Protein AF-A0A9P9BM06-F1 (afdb_monomer)

Radius of gyration: 17.86 Å; Cα contacts (8 Å, |Δi|>4): 16; chains: 1; bounding box: 33×26×55 Å

Secondary structure (DSSP, 8-state):
--HHHHHHHHHHHHHHHHHHHHHHHHHHHHH-TTTHHHHHHHHHHHHHHHHHHHHHHHHHHHHHHHHHHHHHHHHHHHHHHHHHHHHHHHHHHHHTTT-TT--

Sequence (103 aa):
VHWLVTIMSLMPFGIGMIGVFLPLTTYIVDSYPVYAASAIASNTSLKSLAGTLLPLAGPQMYESLGLGWGNTVLGLICFIMLPLTFYFYKVGGRLRKGDRFIV

Organism: NCBI:txid1682393

pLDDT: mean 81.74, std 11.52, range [38.0, 94.69]

Structure (mmCIF, N/CA/C/O backbone):
data_AF-A0A9P9BM06-F1
#
_entry.id   AF-A0A9P9BM06-F1
#
loop_
_atom_site.group_PDB
_atom_site.id
_atom_site.type_symbol
_atom_site.label_atom_id
_atom_site.label_alt_id
_atom_site.label_comp_id
_atom_site.label_asym_id
_atom_site.label_entity_id
_atom_site.label_seq_id
_atom_site.pdbx_PDB_ins_code
_atom_site.Cartn_x
_atom_site.Cartn_y
_atom_site.Cartn_z
_atom_site.occupancy
_atom_site.B_iso_or_equiv
_atom_site.auth_seq_id
_atom_site.auth_comp_id
_atom_site.auth_asym_id
_atom_site.auth_atom_id
_atom_site.pdbx_PDB_model_num
ATOM 1 N N . VAL A 1 1 ? -6.086 -6.033 26.842 1.00 58.00 1 VAL A N 1
ATOM 2 C CA . VAL A 1 1 ? -5.137 -6.363 25.751 1.00 58.00 1 VAL A CA 1
ATOM 3 C C . VAL A 1 1 ? -3.721 -6.297 26.288 1.00 58.00 1 VAL A C 1
ATOM 5 O O . VAL A 1 1 ? -3.362 -5.297 26.895 1.00 58.00 1 VAL A O 1
ATOM 8 N N . HIS A 1 2 ? -2.947 -7.372 26.151 1.00 76.00 2 HIS A N 1
ATOM 9 C CA . HIS A 1 2 ? -1.551 -7.383 26.585 1.00 76.00 2 HIS A CA 1
ATOM 10 C C . HIS A 1 2 ? -0.724 -6.569 25.579 1.00 76.00 2 HIS A C 1
ATOM 12 O O . HIS A 1 2 ? -0.826 -6.818 24.381 1.00 76.00 2 HIS A O 1
ATOM 18 N N . TRP A 1 3 ? 0.057 -5.592 26.052 1.00 81.31 3 TRP A N 1
ATOM 19 C CA . TRP A 1 3 ? 0.851 -4.662 25.224 1.00 81.31 3 TRP A CA 1
ATOM 20 C C . TRP A 1 3 ? 1.715 -5.369 24.164 1.00 81.31 3 TRP A C 1
ATOM 22 O O . TRP A 1 3 ? 1.901 -4.865 23.058 1.00 81.31 3 TRP A O 1
ATOM 32 N N . LEU A 1 4 ? 2.144 -6.597 24.469 1.00 86.06 4 LEU A N 1
ATOM 33 C CA . LEU A 1 4 ? 2.897 -7.458 23.566 1.00 86.06 4 LEU A CA 1
ATOM 34 C C . LEU A 1 4 ? 2.139 -7.797 22.269 1.00 86.06 4 LEU A C 1
ATOM 36 O O . LEU A 1 4 ? 2.744 -7.832 21.204 1.00 86.06 4 LEU A O 1
ATOM 40 N N . VAL A 1 5 ? 0.821 -8.016 22.327 1.00 85.44 5 VAL A N 1
ATOM 41 C CA . VAL A 1 5 ? 0.020 -8.426 21.156 1.00 85.44 5 VAL A CA 1
ATOM 42 C C . VAL A 1 5 ? 0.033 -7.342 20.079 1.00 85.44 5 VAL A C 1
ATOM 44 O O . VAL A 1 5 ? 0.203 -7.639 18.898 1.00 85.44 5 VAL A O 1
ATOM 47 N N . THR A 1 6 ? -0.073 -6.076 20.486 1.00 84.31 6 THR A N 1
ATOM 48 C CA . THR A 1 6 ? -0.028 -4.939 19.562 1.00 84.31 6 THR A CA 1
ATOM 49 C C . THR A 1 6 ? 1.343 -4.825 18.894 1.00 84.31 6 THR A C 1
ATOM 51 O O . THR A 1 6 ? 1.422 -4.599 17.690 1.00 84.31 6 THR A O 1
ATOM 54 N N . ILE A 1 7 ? 2.429 -5.066 19.630 1.00 88.56 7 ILE A N 1
ATOM 55 C CA . ILE A 1 7 ? 3.794 -5.018 19.080 1.00 88.56 7 ILE A CA 1
ATOM 56 C C . ILE A 1 7 ? 4.037 -6.159 18.099 1.00 88.56 7 ILE A C 1
ATOM 58 O O . ILE A 1 7 ? 4.579 -5.940 17.019 1.00 88.56 7 ILE A O 1
ATOM 62 N N . MET A 1 8 ? 3.581 -7.364 18.437 1.00 90.12 8 MET A N 1
ATOM 63 C CA . MET A 1 8 ? 3.705 -8.524 17.557 1.00 90.12 8 MET A CA 1
ATOM 64 C C . MET A 1 8 ? 2.940 -8.328 16.243 1.00 90.12 8 MET A C 1
ATOM 66 O O . MET A 1 8 ? 3.420 -8.757 15.198 1.00 90.12 8 MET A O 1
ATOM 70 N N . SER A 1 9 ? 1.799 -7.624 16.254 1.00 85.44 9 SER A N 1
ATOM 71 C CA . SER A 1 9 ? 1.056 -7.298 15.024 1.00 85.44 9 SER A CA 1
ATOM 72 C C . SER A 1 9 ? 1.787 -6.327 14.085 1.00 85.44 9 SER A C 1
ATOM 74 O O . SER A 1 9 ? 1.519 -6.311 12.883 1.00 85.44 9 SER A O 1
ATOM 76 N N . LEU A 1 10 ? 2.764 -5.568 14.593 1.00 89.69 10 LEU A N 1
ATOM 77 C CA . LEU A 1 10 ? 3.552 -4.637 13.789 1.00 89.69 10 LEU A CA 1
ATOM 78 C C . LEU A 1 10 ? 4.562 -5.360 12.881 1.00 89.69 10 LEU A C 1
ATOM 80 O O . LEU A 1 10 ? 4.901 -4.848 11.815 1.00 89.69 10 LEU A O 1
ATOM 84 N N . MET A 1 11 ? 5.001 -6.567 13.261 1.00 92.56 11 MET A N 1
ATOM 85 C CA . MET A 1 11 ? 5.918 -7.386 12.457 1.00 92.56 11 MET A CA 1
ATOM 86 C C . MET A 1 11 ? 5.348 -7.747 11.072 1.00 92.56 11 MET A C 1
ATOM 88 O O . MET A 1 11 ? 5.967 -7.372 10.073 1.00 92.56 11 MET A O 1
ATOM 92 N N . PRO A 1 12 ? 4.183 -8.422 10.947 1.00 90.19 12 PRO A N 1
ATOM 93 C CA . PRO A 1 12 ? 3.621 -8.744 9.635 1.00 90.19 12 PRO A CA 1
ATOM 94 C C . PRO A 1 12 ? 3.234 -7.489 8.844 1.00 90.19 12 PRO A C 1
ATOM 96 O O . PRO A 1 12 ? 3.363 -7.477 7.620 1.00 90.19 12 PRO A O 1
ATOM 99 N N . PHE A 1 13 ? 2.825 -6.412 9.523 1.00 89.25 13 PHE A N 1
ATOM 100 C CA . PHE A 1 13 ? 2.540 -5.131 8.878 1.00 89.25 13 PHE A CA 1
ATOM 101 C C . PHE A 1 13 ? 3.789 -4.522 8.220 1.00 89.25 13 PHE A C 1
ATOM 103 O O . PHE A 1 13 ? 3.735 -4.120 7.058 1.00 89.25 13 PHE A O 1
ATOM 110 N N . GLY A 1 14 ? 4.930 -4.510 8.917 1.00 89.94 14 GLY A N 1
ATOM 111 C CA . GLY A 1 14 ? 6.198 -4.014 8.375 1.00 89.94 14 GLY A CA 1
ATOM 112 C C . GLY A 1 14 ? 6.707 -4.843 7.195 1.00 89.94 14 GLY A C 1
ATOM 113 O O . GLY A 1 14 ? 7.111 -4.280 6.176 1.00 89.94 14 GLY A O 1
ATOM 114 N N . ILE A 1 15 ? 6.618 -6.175 7.295 1.00 91.44 15 ILE A N 1
ATOM 115 C CA . ILE A 1 15 ? 6.991 -7.092 6.205 1.00 91.44 15 ILE A CA 1
ATOM 116 C C . ILE A 1 15 ? 6.133 -6.820 4.964 1.00 91.44 15 ILE A C 1
ATOM 118 O O . ILE A 1 15 ? 6.671 -6.673 3.867 1.00 91.44 15 ILE A O 1
ATOM 122 N N . GLY A 1 16 ? 4.812 -6.700 5.130 1.00 87.56 16 GLY A N 1
ATOM 123 C CA . GLY A 1 16 ? 3.900 -6.389 4.029 1.00 87.56 16 GLY A CA 1
ATOM 124 C C . GLY A 1 16 ? 4.167 -5.016 3.411 1.00 87.56 16 GLY A C 1
ATOM 125 O O . GLY A 1 16 ? 4.199 -4.886 2.189 1.00 87.56 16 GLY A O 1
ATOM 126 N N . MET A 1 17 ? 4.420 -3.999 4.241 1.00 89.38 17 MET A N 1
ATOM 127 C CA . MET A 1 17 ? 4.704 -2.644 3.771 1.00 89.38 17 MET A CA 1
ATOM 128 C C . MET A 1 17 ? 5.959 -2.610 2.893 1.00 89.38 17 MET A C 1
ATOM 130 O O . MET A 1 17 ? 5.893 -2.130 1.765 1.00 89.38 17 MET A O 1
ATOM 134 N N . ILE A 1 18 ? 7.087 -3.139 3.372 1.00 91.31 18 ILE A N 1
ATOM 135 C CA . ILE A 1 18 ? 8.348 -3.130 2.612 1.00 91.31 18 ILE A CA 1
ATOM 136 C C . ILE A 1 18 ? 8.245 -4.042 1.384 1.00 91.31 18 ILE A C 1
ATOM 138 O O . ILE A 1 18 ? 8.650 -3.645 0.290 1.00 91.31 18 ILE A O 1
ATOM 142 N N . GLY A 1 19 ? 7.657 -5.232 1.551 1.00 87.81 19 GLY A N 1
ATOM 143 C CA . GLY A 1 19 ? 7.519 -6.237 0.496 1.00 87.81 19 GLY A CA 1
ATOM 144 C C . GLY A 1 19 ? 6.674 -5.783 -0.692 1.00 87.81 19 GLY A C 1
ATOM 145 O O . GLY A 1 19 ? 6.869 -6.279 -1.794 1.00 87.81 19 GLY A O 1
ATOM 146 N N . VAL A 1 20 ? 5.771 -4.821 -0.497 1.00 86.75 20 VAL A N 1
ATOM 147 C CA . VAL A 1 20 ? 4.961 -4.236 -1.573 1.00 86.75 20 VAL A CA 1
ATOM 148 C C . VAL A 1 20 ? 5.562 -2.917 -2.058 1.00 86.75 20 VAL A C 1
ATOM 150 O O . VAL A 1 20 ? 5.658 -2.696 -3.262 1.00 86.75 20 VAL A O 1
ATOM 153 N N . PHE A 1 21 ? 6.009 -2.046 -1.150 1.00 88.12 21 PHE A N 1
ATOM 154 C CA . PHE A 1 21 ? 6.413 -0.678 -1.488 1.00 88.12 21 PHE A CA 1
ATOM 155 C C . PHE A 1 21 ? 7.702 -0.606 -2.319 1.00 88.12 21 PHE A C 1
ATOM 157 O O . PHE A 1 21 ? 7.781 0.183 -3.266 1.00 88.12 21 PHE A O 1
ATOM 164 N N . LEU A 1 22 ? 8.694 -1.443 -1.995 1.00 90.31 22 LEU A N 1
ATOM 165 C CA . LEU A 1 22 ? 9.966 -1.478 -2.714 1.00 90.31 22 LEU A CA 1
ATOM 166 C C . LEU A 1 22 ? 9.795 -1.937 -4.176 1.00 90.31 22 LEU A C 1
ATOM 168 O O . LEU A 1 22 ? 10.136 -1.152 -5.064 1.00 90.31 22 LEU A O 1
ATOM 172 N N . PRO A 1 23 ? 9.218 -3.125 -4.466 1.00 87.88 23 PRO A N 1
ATOM 173 C CA . PRO A 1 23 ? 9.063 -3.580 -5.845 1.00 87.88 23 PRO A CA 1
ATOM 174 C C . PRO A 1 23 ? 8.092 -2.722 -6.659 1.00 87.88 23 PRO A C 1
ATOM 176 O O . PRO A 1 23 ? 8.270 -2.610 -7.865 1.00 87.88 23 PRO A O 1
ATOM 179 N N . LEU A 1 24 ? 7.085 -2.085 -6.045 1.00 86.88 24 LEU A N 1
ATOM 180 C CA . LEU A 1 24 ? 6.209 -1.143 -6.757 1.00 86.88 24 LEU A CA 1
ATOM 181 C C . LEU A 1 24 ? 6.974 0.072 -7.272 1.00 86.88 24 LEU A C 1
ATOM 183 O O . LEU A 1 24 ? 6.784 0.486 -8.413 1.00 86.88 24 LEU A O 1
ATOM 187 N N . THR A 1 25 ? 7.832 0.646 -6.430 1.00 87.50 25 THR A N 1
ATOM 188 C CA . THR A 1 25 ? 8.586 1.845 -6.801 1.00 87.50 25 THR A CA 1
ATOM 189 C C . THR A 1 25 ? 9.587 1.527 -7.909 1.00 87.50 25 THR A C 1
ATOM 191 O O . THR A 1 25 ? 9.646 2.264 -8.889 1.00 87.50 25 THR A O 1
ATOM 194 N N . THR A 1 26 ? 10.304 0.401 -7.819 1.00 88.94 26 THR A N 1
ATOM 195 C CA . THR A 1 26 ? 11.225 -0.035 -8.885 1.00 88.94 26 THR A CA 1
ATOM 196 C C . THR A 1 26 ? 10.476 -0.384 -10.170 1.00 88.94 26 THR A C 1
ATOM 198 O O . THR A 1 26 ? 10.860 0.055 -11.246 1.00 88.94 26 THR A O 1
ATOM 201 N N . TYR A 1 27 ? 9.333 -1.065 -10.067 1.00 85.12 27 TYR A N 1
ATOM 202 C CA . TYR A 1 27 ? 8.490 -1.403 -11.214 1.00 85.12 27 TYR A CA 1
ATOM 203 C C . TYR A 1 27 ? 8.025 -0.173 -12.003 1.00 85.12 27 TYR A C 1
ATOM 205 O O . TYR A 1 27 ? 7.956 -0.221 -13.232 1.00 85.12 27 TYR A O 1
ATOM 213 N N . ILE A 1 28 ? 7.664 0.919 -11.321 1.00 85.31 28 ILE A N 1
ATOM 214 C CA . ILE A 1 28 ? 7.236 2.165 -11.975 1.00 85.31 28 ILE A CA 1
ATOM 215 C C . ILE A 1 28 ? 8.394 2.779 -12.768 1.00 85.31 28 ILE A C 1
ATOM 217 O O . ILE A 1 28 ? 8.185 3.196 -13.906 1.00 85.31 28 ILE A O 1
ATOM 221 N N . VAL A 1 29 ? 9.602 2.786 -12.195 1.00 86.69 29 VAL A N 1
ATOM 222 C CA . VAL A 1 29 ? 10.817 3.274 -12.869 1.00 86.69 29 VAL A CA 1
ATOM 223 C C . VAL A 1 29 ? 11.105 2.448 -14.117 1.00 86.69 29 VAL A C 1
ATOM 225 O O . VAL A 1 29 ? 11.273 3.017 -15.193 1.00 86.69 29 VAL A O 1
ATOM 228 N N . ASP A 1 30 ? 11.073 1.121 -13.991 1.00 84.56 30 ASP A N 1
ATOM 229 C CA . ASP A 1 30 ? 11.379 0.204 -15.092 1.00 84.56 30 ASP A CA 1
ATOM 230 C C . ASP A 1 30 ? 10.332 0.252 -16.219 1.00 84.56 30 ASP A C 1
ATOM 232 O O . ASP A 1 30 ? 10.635 -0.058 -17.367 1.00 84.56 30 ASP A O 1
ATOM 236 N N . SER A 1 31 ? 9.085 0.629 -15.915 1.00 82.38 31 SER A 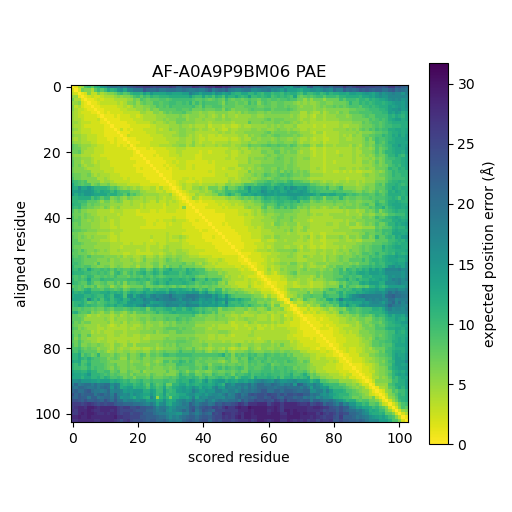N 1
ATOM 237 C CA . SER A 1 31 ? 8.002 0.694 -16.913 1.00 82.38 31 SER A CA 1
ATOM 238 C C . SER A 1 31 ? 7.939 2.022 -17.664 1.00 82.38 31 SER A C 1
ATOM 240 O O . SER A 1 31 ? 7.428 2.058 -18.778 1.00 82.38 31 SER A O 1
ATOM 242 N N . TYR A 1 32 ? 8.410 3.111 -17.050 1.00 80.19 32 TYR A N 1
ATOM 243 C CA . TYR A 1 32 ? 8.319 4.465 -17.597 1.00 80.19 32 TYR A CA 1
ATOM 244 C C . TYR A 1 32 ? 9.639 5.226 -17.405 1.00 80.19 32 TYR A C 1
ATOM 246 O O . TYR A 1 32 ? 9.650 6.233 -16.700 1.00 80.19 32 TYR A O 1
ATOM 254 N N . PRO A 1 33 ? 10.754 4.813 -18.033 1.00 79.19 33 PRO A N 1
ATOM 255 C CA . PRO A 1 33 ? 12.071 5.400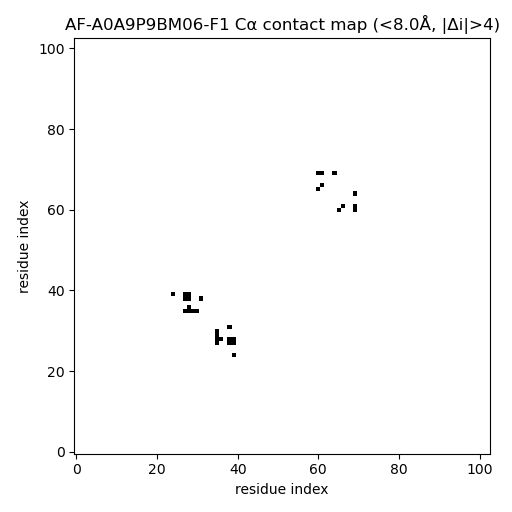 -17.765 1.00 79.19 33 PRO A CA 1
ATOM 256 C C . PRO A 1 33 ? 12.137 6.910 -18.057 1.00 79.19 33 PRO A C 1
ATOM 258 O O . PRO A 1 33 ? 12.737 7.660 -17.292 1.00 79.19 33 PRO A O 1
ATOM 261 N N . VAL A 1 34 ? 11.457 7.384 -19.109 1.00 83.50 34 VAL A N 1
ATOM 262 C CA . VAL A 1 34 ? 11.434 8.809 -19.503 1.00 83.50 34 VAL A CA 1
ATOM 263 C C . VAL A 1 34 ? 10.611 9.677 -18.538 1.00 83.50 34 VAL A C 1
ATOM 265 O O . VAL A 1 34 ? 10.957 10.830 -18.292 1.00 83.50 34 VAL A O 1
ATOM 268 N N . TYR A 1 35 ? 9.542 9.127 -17.952 1.00 83.88 35 TYR A N 1
ATOM 269 C CA . TYR A 1 35 ? 8.610 9.851 -17.071 1.00 83.88 35 TYR A CA 1
ATOM 270 C C . TYR A 1 35 ? 8.592 9.306 -15.633 1.00 83.88 35 TYR A C 1
ATOM 272 O O . TYR A 1 35 ? 7.642 9.544 -14.882 1.00 83.88 35 TYR A O 1
ATOM 280 N N . ALA A 1 36 ? 9.653 8.605 -15.221 1.00 86.62 36 ALA A N 1
ATOM 281 C CA . ALA A 1 36 ? 9.717 7.874 -13.956 1.00 86.62 36 ALA A CA 1
ATOM 282 C C . ALA A 1 36 ? 9.487 8.787 -12.744 1.00 86.62 36 ALA A C 1
ATOM 284 O O . ALA A 1 36 ? 8.714 8.458 -11.844 1.00 86.62 36 ALA A O 1
ATOM 285 N N . ALA A 1 37 ? 10.105 9.973 -12.749 1.00 88.31 37 ALA A N 1
ATOM 286 C CA . ALA A 1 37 ? 9.973 10.948 -11.668 1.00 88.31 37 ALA A CA 1
ATOM 287 C C . ALA A 1 37 ? 8.522 11.428 -11.487 1.00 88.31 37 ALA A C 1
ATOM 289 O O . ALA A 1 37 ? 8.039 11.526 -10.360 1.00 88.31 37 ALA A O 1
ATOM 290 N N . SER A 1 38 ? 7.807 11.676 -12.589 1.00 91.75 38 SER A N 1
ATOM 291 C CA . SER A 1 38 ? 6.404 12.102 -12.551 1.00 91.75 38 SER A CA 1
ATOM 292 C C . SER A 1 38 ? 5.494 10.972 -12.069 1.00 91.75 38 SER A C 1
ATOM 294 O O . SER A 1 38 ? 4.663 11.191 -11.190 1.00 91.75 38 SER A O 1
ATOM 296 N N . ALA A 1 39 ? 5.710 9.745 -12.550 1.00 89.81 39 ALA A N 1
ATOM 297 C CA . ALA A 1 39 ? 4.926 8.585 -12.137 1.00 89.81 39 ALA A CA 1
ATOM 298 C C . ALA A 1 39 ? 5.096 8.262 -10.638 1.00 89.81 39 ALA A C 1
ATOM 300 O O . ALA A 1 39 ? 4.112 7.996 -9.940 1.00 89.81 39 ALA A O 1
ATOM 301 N N . ILE A 1 40 ? 6.323 8.351 -10.108 1.00 91.38 40 ILE A N 1
ATOM 302 C CA . ILE A 1 40 ? 6.586 8.200 -8.668 1.00 91.38 40 ILE A CA 1
ATOM 303 C C . ILE A 1 40 ? 5.934 9.336 -7.867 1.00 91.38 40 ILE A C 1
ATOM 305 O O . ILE A 1 40 ? 5.357 9.080 -6.804 1.00 91.38 40 ILE A O 1
ATOM 309 N N . ALA A 1 41 ? 5.998 10.576 -8.365 1.00 92.19 41 ALA A N 1
ATOM 310 C CA . ALA A 1 41 ? 5.360 11.717 -7.719 1.00 92.19 41 ALA A CA 1
ATOM 311 C C . ALA A 1 41 ? 3.840 11.520 -7.628 1.00 92.19 41 ALA A C 1
ATOM 313 O O . ALA A 1 41 ? 3.288 11.620 -6.536 1.00 92.19 41 ALA A O 1
ATOM 314 N N . SER A 1 42 ? 3.176 11.128 -8.720 1.00 92.94 42 SER A N 1
ATOM 315 C CA . SER A 1 42 ? 1.737 10.830 -8.727 1.00 92.94 42 SER A CA 1
ATOM 316 C C . SER A 1 42 ? 1.365 9.698 -7.767 1.00 92.94 42 SER A C 1
ATOM 318 O O . SER A 1 42 ? 0.402 9.833 -7.010 1.00 92.94 42 SER A O 1
ATOM 320 N N . ASN A 1 43 ? 2.140 8.608 -7.738 1.00 91.19 43 ASN A N 1
ATOM 321 C CA . ASN A 1 43 ? 1.935 7.512 -6.786 1.00 91.19 43 ASN A CA 1
ATOM 322 C C . ASN A 1 43 ? 2.042 7.998 -5.329 1.00 91.19 43 ASN A C 1
ATOM 324 O O . ASN A 1 43 ? 1.219 7.657 -4.479 1.00 91.19 43 ASN A O 1
ATOM 328 N N . THR A 1 44 ? 3.029 8.849 -5.046 1.00 92.38 44 THR A N 1
ATOM 329 C CA . THR A 1 44 ? 3.216 9.445 -3.718 1.00 92.38 44 THR A CA 1
ATOM 330 C C . THR A 1 44 ? 2.060 10.378 -3.359 1.00 92.38 44 THR A C 1
ATOM 332 O O . THR A 1 44 ? 1.540 10.288 -2.249 1.00 92.38 44 THR A O 1
ATOM 335 N N . SER A 1 45 ? 1.598 11.217 -4.290 1.00 94.69 45 SER A N 1
ATOM 336 C CA . SER A 1 45 ? 0.456 12.114 -4.083 1.00 94.69 45 SER A CA 1
ATOM 337 C C . SER A 1 45 ? -0.830 11.351 -3.774 1.00 94.69 45 SER A C 1
ATOM 339 O O . SER A 1 45 ? -1.509 11.689 -2.809 1.00 94.69 45 SER A O 1
ATOM 341 N N . LEU A 1 46 ? -1.142 10.293 -4.531 1.00 91.88 46 LEU A N 1
ATOM 342 C CA . LEU A 1 46 ? -2.301 9.430 -4.270 1.00 91.88 46 LEU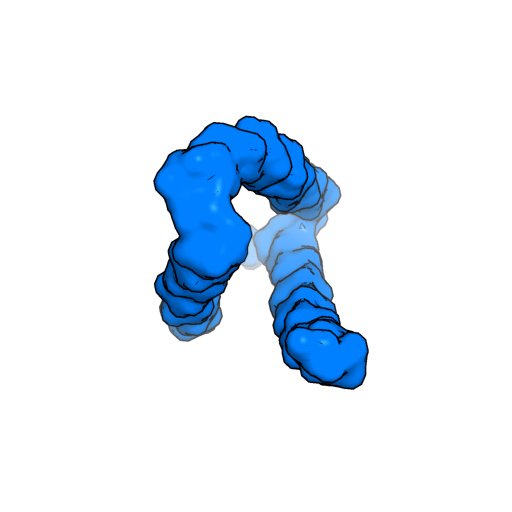 A CA 1
ATOM 343 C C . LEU A 1 46 ? -2.231 8.809 -2.871 1.00 91.88 46 LEU A C 1
ATOM 345 O O . LEU A 1 46 ? -3.222 8.805 -2.140 1.00 91.88 46 LEU A O 1
ATOM 349 N N . LYS A 1 47 ? -1.044 8.339 -2.470 1.00 89.31 47 LYS A N 1
ATOM 350 C CA . LYS A 1 47 ? -0.818 7.773 -1.136 1.00 89.31 47 LYS A CA 1
ATOM 351 C C . LYS A 1 47 ? -1.028 8.813 -0.032 1.00 89.31 47 LYS A C 1
ATOM 353 O O . LYS A 1 47 ? -1.675 8.512 0.967 1.00 89.31 47 LYS A O 1
ATOM 358 N N . SER A 1 48 ? -0.518 10.030 -0.217 1.00 92.50 48 SER A N 1
ATOM 359 C CA . SER A 1 48 ? -0.704 11.132 0.732 1.00 92.50 48 SER A CA 1
ATOM 360 C C . SER A 1 48 ? -2.169 11.547 0.843 1.00 92.50 48 SER A C 1
ATOM 362 O O . SER A 1 48 ? -2.665 11.691 1.953 1.00 92.50 48 SER A O 1
ATOM 364 N N . LEU A 1 49 ? -2.889 11.654 -0.280 1.00 94.50 49 LEU A N 1
ATOM 365 C CA . LEU A 1 49 ? -4.323 11.953 -0.283 1.00 94.50 49 LEU A CA 1
ATOM 366 C C . LEU A 1 49 ? -5.116 10.892 0.481 1.00 94.50 49 LEU A C 1
ATOM 368 O O . LEU A 1 49 ? -5.920 11.239 1.340 1.00 94.50 49 LEU A O 1
ATOM 372 N N . ALA A 1 50 ? -4.851 9.606 0.235 1.00 89.75 50 ALA A N 1
ATOM 373 C CA . ALA A 1 50 ? -5.473 8.524 0.995 1.00 89.75 50 ALA A CA 1
ATOM 374 C C . ALA A 1 50 ? -5.154 8.627 2.500 1.00 89.75 50 ALA A C 1
ATOM 376 O O . ALA A 1 50 ? -6.045 8.475 3.335 1.00 89.75 50 ALA A O 1
ATOM 377 N N . GLY A 1 51 ? -3.904 8.956 2.843 1.00 89.06 51 GLY A N 1
ATOM 378 C CA . GLY A 1 51 ? -3.465 9.188 4.220 1.00 89.06 51 GLY A CA 1
ATOM 379 C C . GLY A 1 51 ? -4.109 10.403 4.895 1.00 89.06 51 GLY A C 1
ATOM 380 O O . GLY A 1 51 ? -4.219 10.410 6.115 1.00 89.06 51 GLY A O 1
ATOM 381 N N . THR A 1 52 ? -4.560 11.407 4.138 1.00 90.94 52 THR A N 1
ATOM 382 C CA . THR A 1 52 ? -5.269 12.586 4.665 1.00 90.94 52 THR A CA 1
ATOM 383 C C . THR A 1 52 ? -6.780 12.371 4.750 1.00 90.94 52 THR A C 1
ATOM 385 O O . THR A 1 52 ? -7.409 12.777 5.725 1.00 90.94 52 THR A O 1
ATOM 388 N N . LEU A 1 53 ? -7.376 11.713 3.755 1.00 90.06 53 LEU A N 1
ATOM 389 C CA . LEU A 1 53 ? -8.820 11.475 3.702 1.00 90.06 53 LEU A CA 1
ATOM 390 C C . LEU A 1 53 ? -9.280 10.461 4.755 1.00 90.06 53 LEU A C 1
ATOM 392 O O . LEU A 1 53 ? -10.361 10.612 5.320 1.00 90.06 53 LEU A O 1
ATOM 396 N N . LEU A 1 54 ? -8.461 9.448 5.053 1.00 85.81 54 LEU A N 1
ATOM 397 C CA . LEU A 1 54 ? -8.832 8.404 6.007 1.00 85.81 54 LEU A CA 1
ATOM 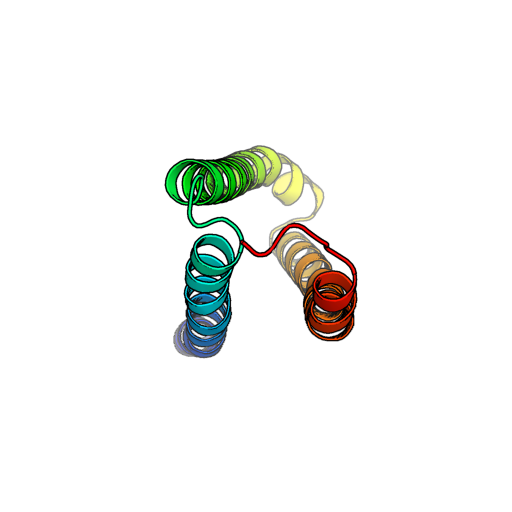398 C C . LEU A 1 54 ? -8.995 8.940 7.451 1.00 85.81 54 LEU A C 1
ATOM 400 O O . LEU A 1 54 ? -10.024 8.655 8.063 1.00 85.81 54 LEU A O 1
ATOM 404 N N . PRO A 1 55 ? -8.080 9.770 7.997 1.00 86.06 55 PRO A N 1
ATOM 405 C CA . PRO A 1 55 ? -8.297 10.462 9.267 1.00 86.06 55 PRO A CA 1
ATOM 406 C C . PRO A 1 55 ? -9.444 11.470 9.235 1.00 86.06 55 PRO A C 1
ATOM 408 O O . PRO A 1 55 ? -10.085 11.664 10.260 1.00 86.06 55 PRO A O 1
ATOM 411 N N . LEU A 1 56 ? -9.731 12.095 8.088 1.00 87.88 56 LEU A N 1
ATOM 412 C CA . LEU A 1 56 ? -10.845 13.040 7.966 1.00 87.88 56 LEU A CA 1
ATOM 413 C C . LEU A 1 56 ? -12.206 12.342 8.132 1.00 8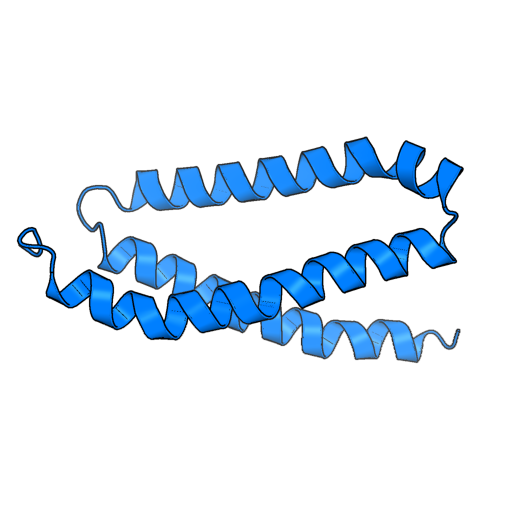7.88 56 LEU A C 1
ATOM 415 O O . LEU A 1 56 ? -13.093 12.870 8.795 1.00 87.88 56 LEU A O 1
ATOM 419 N N . ALA A 1 57 ? -12.352 11.132 7.586 1.00 83.94 57 ALA A N 1
ATOM 420 C CA . ALA A 1 57 ? -13.540 10.294 7.770 1.00 83.94 57 ALA A CA 1
ATOM 421 C C . ALA A 1 57 ? -13.560 9.543 9.120 1.00 83.94 57 ALA A C 1
ATOM 423 O O . ALA A 1 57 ? -14.594 9.013 9.528 1.00 83.94 57 ALA A O 1
ATOM 424 N N . GLY A 1 58 ? -12.424 9.494 9.823 1.00 81.75 58 GLY A N 1
ATOM 425 C CA . GLY A 1 58 ? -12.234 8.735 11.058 1.00 81.75 58 GLY A CA 1
ATOM 426 C C . GLY A 1 58 ? -13.204 9.108 12.187 1.00 81.75 58 GLY A C 1
ATOM 427 O O . GLY A 1 58 ? -13.903 8.216 12.661 1.00 81.75 58 GLY A O 1
ATOM 428 N N . PRO A 1 59 ? -13.290 10.381 12.626 1.00 82.38 59 PRO A N 1
ATOM 429 C CA . PRO A 1 59 ? -14.139 10.789 13.746 1.00 82.38 59 PRO A CA 1
ATOM 430 C C . PRO A 1 59 ? -15.608 10.403 13.560 1.00 82.38 59 PRO A C 1
ATOM 432 O O . PRO A 1 59 ? -16.173 9.744 14.423 1.00 82.38 59 PRO A O 1
ATOM 435 N N . GLN A 1 60 ? -16.191 10.697 12.394 1.00 81.12 60 GLN A N 1
ATOM 436 C CA . GLN A 1 60 ? -17.588 10.361 12.088 1.00 81.12 60 GLN A CA 1
ATOM 437 C C . GLN A 1 60 ? -17.824 8.843 12.022 1.00 81.12 60 GLN A C 1
ATOM 439 O O . GLN A 1 60 ? -18.857 8.341 12.474 1.00 81.12 60 GLN A O 1
ATOM 444 N N . MET A 1 61 ? -16.853 8.092 11.491 1.00 82.50 61 MET A N 1
ATOM 445 C CA . MET A 1 61 ? -16.908 6.631 11.453 1.00 82.50 61 MET A CA 1
ATOM 446 C C . MET A 1 61 ? -16.846 6.031 12.864 1.00 82.50 61 MET A C 1
ATOM 448 O O . MET A 1 61 ? -17.627 5.136 13.187 1.00 82.50 61 MET A O 1
ATOM 452 N N . TYR A 1 62 ? -15.948 6.527 13.718 1.00 81.94 62 TYR A N 1
ATOM 453 C CA . TYR A 1 62 ? -15.795 6.038 15.088 1.00 81.94 62 TYR A CA 1
ATOM 454 C C . TYR A 1 62 ? -16.928 6.485 16.017 1.00 81.94 62 TYR A C 1
ATOM 456 O O . TYR A 1 62 ? -17.286 5.718 16.907 1.00 81.94 62 TYR A O 1
ATOM 464 N N . GLU A 1 63 ? -17.533 7.653 15.796 1.00 80.06 63 GLU A N 1
ATOM 465 C CA . GLU A 1 63 ? -18.748 8.086 16.501 1.00 80.06 63 GLU A CA 1
ATOM 466 C C . GLU A 1 63 ? -19.944 7.178 16.187 1.00 80.06 63 GLU A C 1
ATOM 468 O O . GLU A 1 63 ? -20.729 6.864 17.079 1.00 80.06 63 GLU A O 1
ATOM 473 N N . SER A 1 64 ? -20.058 6.702 14.943 1.00 79.69 64 SER A N 1
ATOM 474 C CA . SER A 1 64 ? -21.193 5.879 14.505 1.00 79.69 64 SER A CA 1
ATOM 475 C C . SER A 1 64 ? -21.036 4.388 14.838 1.00 79.69 64 SER A C 1
ATOM 477 O O . SER A 1 64 ? -22.014 3.728 15.181 1.00 79.69 64 SER A O 1
ATOM 479 N N . LEU A 1 65 ? -19.825 3.828 14.710 1.00 76.06 65 LEU A N 1
ATOM 480 C CA . LEU A 1 65 ? -19.569 2.380 14.845 1.00 76.06 65 LEU A CA 1
ATOM 481 C C . LEU A 1 65 ? -18.817 2.000 16.133 1.00 76.06 65 LEU A C 1
ATOM 483 O O . LEU A 1 65 ? -18.751 0.821 16.491 1.00 76.06 65 LEU A O 1
ATOM 487 N N . GLY A 1 66 ? -18.225 2.967 16.834 1.00 81.31 66 GLY A N 1
ATOM 488 C CA . GLY A 1 66 ? -17.330 2.712 17.959 1.00 81.31 66 GLY A CA 1
ATOM 489 C C . GLY A 1 66 ? -15.980 2.106 17.547 1.00 81.31 66 GLY A C 1
ATOM 490 O O . GLY A 1 66 ? -15.754 1.675 16.413 1.00 81.31 66 GLY A O 1
ATOM 491 N N . LEU A 1 67 ? -15.049 2.047 18.503 1.00 75.31 67 LEU A N 1
ATOM 492 C CA . LEU A 1 67 ? -13.674 1.573 18.275 1.00 75.31 67 LEU A CA 1
ATOM 493 C C . LEU A 1 67 ? -13.589 0.083 17.901 1.00 75.31 67 LEU A C 1
ATOM 495 O O . LEU A 1 67 ? -12.635 -0.326 17.246 1.00 75.31 67 LEU A O 1
ATOM 499 N N . GLY A 1 68 ? -14.562 -0.736 18.308 1.00 78.06 68 GLY A N 1
ATOM 500 C CA . GLY A 1 68 ? -14.595 -2.164 17.978 1.00 78.06 68 GLY A CA 1
ATOM 501 C C . GLY A 1 68 ? -14.884 -2.391 16.495 1.00 78.06 68 GLY A C 1
ATOM 502 O O . GLY A 1 68 ? -13.998 -2.788 15.738 1.00 78.06 68 GLY A O 1
ATOM 503 N N . TRP A 1 69 ? -16.112 -2.081 16.074 1.00 82.31 69 TRP A N 1
ATOM 504 C CA . TRP A 1 69 ? -16.564 -2.307 14.700 1.00 82.31 69 TRP A CA 1
ATOM 505 C C . TRP A 1 69 ? -15.824 -1.448 13.671 1.00 82.31 69 TRP A C 1
ATOM 507 O O . TRP A 1 69 ? -15.563 -1.937 12.574 1.00 82.31 69 TRP A O 1
ATOM 517 N N . GLY A 1 70 ? -15.409 -0.223 14.019 1.00 81.81 70 GLY A N 1
ATOM 518 C CA . GLY A 1 70 ? -14.626 0.628 13.116 1.00 81.81 70 GLY A CA 1
ATOM 519 C C . GLY A 1 70 ? -13.318 -0.033 12.660 1.00 81.81 70 GLY A C 1
ATOM 520 O O . GLY A 1 70 ? -13.019 -0.068 11.467 1.00 81.81 70 GLY A O 1
ATOM 521 N N . ASN A 1 71 ? -12.580 -0.655 13.585 1.00 83.38 71 ASN A N 1
ATOM 522 C CA . ASN A 1 71 ? -11.340 -1.366 13.258 1.00 83.38 71 ASN A CA 1
ATOM 523 C C . ASN A 1 71 ? -11.591 -2.639 12.432 1.00 83.38 71 ASN A C 1
ATOM 525 O O . ASN A 1 71 ? -10.809 -2.960 11.537 1.00 83.38 71 ASN A O 1
ATOM 529 N N . THR A 1 72 ? -12.684 -3.361 12.695 1.00 86.50 72 THR A N 1
ATOM 530 C CA . THR A 1 72 ? -13.032 -4.577 11.942 1.00 86.50 72 THR A CA 1
ATOM 531 C C . THR A 1 72 ? -13.423 -4.263 10.500 1.00 86.50 72 THR A C 1
ATOM 533 O O . THR A 1 72 ? -12.995 -4.969 9.590 1.00 86.50 72 THR A O 1
ATOM 536 N N . VAL A 1 73 ? -14.182 -3.186 10.271 1.00 87.56 73 VAL A N 1
ATOM 537 C CA . VAL A 1 73 ? -14.565 -2.739 8.922 1.00 87.56 73 VAL A CA 1
ATOM 538 C C . VAL A 1 73 ? -13.335 -2.313 8.123 1.00 87.56 73 VAL A C 1
ATOM 540 O O . VAL A 1 73 ? -13.162 -2.766 6.993 1.00 87.56 73 VAL A O 1
ATOM 543 N N . LEU A 1 74 ? -12.435 -1.524 8.719 1.00 86.25 74 LEU A N 1
ATOM 544 C CA . LEU A 1 74 ? -11.165 -1.153 8.083 1.00 86.25 74 LEU A CA 1
ATOM 545 C C . LEU A 1 74 ? -10.320 -2.388 7.735 1.00 86.25 74 LEU A C 1
ATOM 547 O O . LEU A 1 74 ? -9.801 -2.493 6.624 1.00 86.25 74 LEU A O 1
ATOM 551 N N . GLY A 1 75 ? -10.229 -3.356 8.653 1.00 86.19 75 GLY A N 1
ATOM 552 C CA . GLY A 1 75 ? -9.545 -4.626 8.409 1.00 86.19 75 GLY A CA 1
ATOM 553 C C . GLY A 1 75 ? -10.164 -5.433 7.264 1.00 86.19 75 GLY A C 1
ATOM 554 O O . GLY A 1 75 ? -9.440 -5.988 6.438 1.00 86.19 75 GLY A O 1
ATOM 555 N N . LEU A 1 76 ? -11.494 -5.458 7.167 1.00 88.69 76 LEU A N 1
ATOM 556 C CA . LEU A 1 76 ? -12.223 -6.176 6.123 1.00 88.69 76 LEU A CA 1
ATOM 557 C C . LEU A 1 76 ? -12.053 -5.523 4.744 1.00 88.69 76 LEU A C 1
ATOM 559 O O . LEU A 1 76 ? -11.850 -6.228 3.757 1.00 88.69 76 LEU A O 1
ATOM 563 N N . ILE A 1 77 ? -12.045 -4.189 4.673 1.00 87.56 77 ILE A N 1
ATOM 564 C CA . ILE A 1 77 ? -11.734 -3.447 3.441 1.00 87.56 77 ILE A CA 1
ATOM 565 C C . ILE A 1 77 ? -10.313 -3.783 2.967 1.00 87.56 77 ILE A C 1
ATOM 567 O O . ILE A 1 77 ? -10.120 -4.140 1.804 1.00 87.56 77 ILE A O 1
ATOM 571 N N . CYS A 1 78 ? -9.325 -3.754 3.869 1.00 86.12 78 CYS A N 1
ATOM 572 C CA . CYS A 1 78 ? -7.953 -4.162 3.554 1.00 86.12 78 CYS A CA 1
ATOM 573 C C . CYS A 1 78 ? -7.879 -5.616 3.063 1.00 86.12 78 CYS A C 1
ATOM 575 O O . CYS A 1 78 ? -7.157 -5.912 2.109 1.00 86.12 78 CYS A O 1
ATOM 577 N N . PHE A 1 79 ? -8.645 -6.523 3.674 1.00 88.38 79 PHE A N 1
ATOM 578 C CA . PHE A 1 79 ? -8.691 -7.926 3.270 1.00 88.38 79 PHE A CA 1
ATOM 579 C C . PHE A 1 79 ? -9.253 -8.109 1.853 1.00 88.38 79 PHE A C 1
ATOM 581 O O . PHE A 1 79 ? -8.716 -8.904 1.086 1.00 88.38 79 PHE A O 1
ATOM 588 N N . ILE A 1 80 ? -10.272 -7.333 1.465 1.00 89.19 80 ILE A N 1
ATOM 589 C CA . ILE A 1 80 ? -10.836 -7.334 0.103 1.00 89.19 80 ILE A CA 1
ATOM 590 C C . ILE A 1 80 ? -9.849 -6.763 -0.928 1.00 89.19 80 ILE A C 1
ATOM 592 O O . ILE A 1 80 ? -9.839 -7.200 -2.078 1.00 89.19 80 ILE A O 1
ATOM 596 N N . MET A 1 81 ? -8.984 -5.821 -0.545 1.00 85.06 81 MET A N 1
ATOM 597 C CA . MET A 1 81 ? -7.950 -5.294 -1.449 1.00 85.06 81 MET A CA 1
ATOM 598 C C . MET A 1 81 ? -6.797 -6.280 -1.692 1.00 85.06 81 MET A C 1
ATOM 600 O O . MET A 1 81 ? -6.106 -6.189 -2.705 1.00 85.06 81 MET A O 1
ATOM 604 N N . LEU A 1 82 ? -6.593 -7.257 -0.810 1.00 84.31 82 LEU A N 1
ATOM 605 C CA . LEU A 1 82 ? -5.529 -8.255 -0.924 1.00 84.31 82 LEU A CA 1
ATOM 606 C C . LEU A 1 82 ? -5.625 -9.137 -2.197 1.00 84.31 82 LEU A C 1
ATOM 608 O O . LEU A 1 82 ? -4.624 -9.238 -2.917 1.00 84.31 82 LEU A O 1
ATOM 612 N N . PRO A 1 83 ? -6.786 -9.729 -2.561 1.00 83.50 83 PRO A N 1
ATOM 613 C CA . PRO A 1 83 ? -6.931 -10.477 -3.812 1.00 83.50 83 PRO A CA 1
ATOM 614 C C . PRO A 1 83 ? -6.775 -9.600 -5.059 1.00 83.50 83 PRO A C 1
ATOM 616 O O . PRO A 1 83 ? -6.324 -10.100 -6.090 1.00 83.50 83 PRO A O 1
ATOM 619 N N . LEU A 1 84 ? -7.087 -8.302 -4.976 1.00 80.81 84 LEU A N 1
ATOM 620 C CA . LEU A 1 84 ? -6.905 -7.370 -6.090 1.00 80.81 84 LEU A CA 1
ATOM 621 C C . LEU A 1 84 ? -5.421 -7.254 -6.469 1.00 80.81 84 LEU A C 1
ATOM 623 O O . LEU A 1 84 ? -5.070 -7.346 -7.645 1.00 80.81 84 LEU A O 1
ATOM 627 N N . THR A 1 85 ? -4.535 -7.145 -5.479 1.00 77.25 85 THR A N 1
ATOM 628 C CA . THR A 1 85 ? -3.081 -7.098 -5.698 1.00 77.25 85 THR A CA 1
ATOM 629 C C . THR A 1 85 ? -2.559 -8.393 -6.326 1.00 77.25 85 THR A C 1
ATOM 631 O O . THR A 1 85 ? -1.757 -8.356 -7.260 1.00 77.25 85 THR A O 1
ATOM 634 N N . PHE A 1 86 ? -3.058 -9.550 -5.879 1.00 79.81 86 PHE A N 1
ATOM 635 C CA . PHE A 1 86 ? -2.684 -10.848 -6.450 1.00 79.81 86 PHE A CA 1
ATOM 636 C C . PHE A 1 86 ? -3.185 -11.014 -7.893 1.00 79.81 86 PHE A C 1
ATOM 638 O O . PHE A 1 86 ? -2.489 -11.556 -8.756 1.00 79.81 86 PHE A O 1
ATOM 645 N N . TYR A 1 87 ? -4.380 -10.495 -8.181 1.00 81.38 87 TYR A N 1
ATOM 646 C CA . TYR A 1 87 ? -4.938 -10.469 -9.526 1.00 81.38 87 TYR A CA 1
ATOM 647 C C . TYR A 1 87 ? -4.079 -9.624 -10.477 1.00 81.38 87 TYR A C 1
ATOM 649 O O . TYR A 1 87 ? -3.689 -10.105 -11.544 1.00 81.38 87 TYR A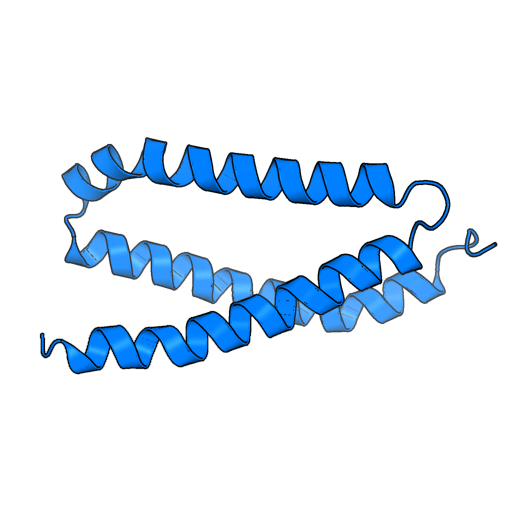 O 1
ATOM 657 N N . PHE A 1 88 ? -3.703 -8.406 -10.072 1.00 74.75 88 PHE A N 1
ATOM 658 C CA . PHE A 1 88 ? -2.808 -7.554 -10.861 1.00 74.75 88 PHE A CA 1
ATOM 659 C C . PHE A 1 88 ? -1.412 -8.154 -11.033 1.00 74.75 88 PHE A C 1
ATOM 661 O O . PHE A 1 88 ? -0.835 -8.008 -12.106 1.00 74.75 88 PHE A O 1
ATOM 668 N N . TYR A 1 89 ? -0.889 -8.886 -10.048 1.00 73.62 89 TYR A N 1
ATOM 669 C CA . TYR A 1 89 ? 0.377 -9.606 -10.199 1.00 73.62 89 TYR A CA 1
ATOM 670 C C . TYR A 1 89 ? 0.306 -10.660 -11.320 1.00 73.62 89 TYR A C 1
ATOM 672 O O . TYR A 1 89 ? 1.181 -10.721 -12.184 1.00 73.62 89 TYR A O 1
ATOM 680 N N . LYS A 1 90 ? -0.781 -11.444 -11.376 1.00 73.38 90 LYS A N 1
ATOM 681 C CA . LYS A 1 90 ? -0.974 -12.490 -12.396 1.00 73.38 90 LYS A CA 1
ATOM 682 C C . LYS A 1 90 ? -1.272 -11.924 -13.791 1.00 73.38 90 LYS A C 1
ATOM 684 O O . LYS A 1 90 ? -0.837 -12.488 -14.794 1.00 73.38 90 LYS A O 1
ATOM 689 N N . VAL A 1 91 ? -2.019 -10.821 -13.872 1.00 71.31 91 VAL A N 1
ATOM 690 C CA . VAL A 1 91 ? -2.426 -10.194 -15.144 1.00 71.31 91 VAL A CA 1
ATOM 691 C C . VAL A 1 91 ? -1.386 -9.193 -15.663 1.00 71.31 91 VAL A C 1
ATOM 693 O O . VAL A 1 91 ? -1.250 -9.033 -16.875 1.00 71.31 91 VAL A O 1
ATOM 696 N N . GLY A 1 92 ? -0.593 -8.575 -14.787 1.00 61.19 92 GLY A N 1
ATOM 697 C CA . GLY A 1 92 ? 0.397 -7.549 -15.134 1.00 61.19 92 GLY A CA 1
ATOM 698 C C . GLY A 1 92 ? 1.492 -8.049 -16.076 1.00 61.19 92 GLY A C 1
ATOM 699 O O . GLY A 1 92 ? 1.882 -7.342 -17.005 1.00 61.19 92 GLY A O 1
ATOM 700 N N . GLY A 1 93 ? 1.919 -9.307 -15.923 1.00 64.31 93 GLY A N 1
ATOM 701 C CA . GLY A 1 93 ? 2.829 -9.950 -16.879 1.00 64.31 93 GLY A CA 1
ATOM 702 C C . GLY A 1 93 ? 2.210 -10.157 -18.269 1.00 64.31 93 GLY A C 1
ATOM 703 O O . GLY A 1 93 ? 2.921 -10.174 -19.271 1.00 64.31 93 GLY A O 1
ATOM 704 N N . ARG A 1 94 ? 0.878 -10.277 -18.352 1.00 58.53 94 ARG A N 1
ATOM 705 C CA . ARG A 1 94 ? 0.137 -10.464 -19.608 1.00 58.53 94 ARG A CA 1
ATOM 706 C C . ARG A 1 94 ? -0.122 -9.139 -20.327 1.00 58.53 94 ARG A C 1
ATOM 708 O O . ARG A 1 94 ? -0.054 -9.110 -21.549 1.00 58.53 94 ARG A O 1
ATOM 715 N N . LEU A 1 95 ? -0.359 -8.059 -19.577 1.00 59.72 95 LEU A N 1
ATOM 716 C CA . LEU A 1 95 ? -0.517 -6.699 -20.109 1.00 59.72 95 LEU A CA 1
ATOM 717 C C . LEU A 1 95 ? 0.778 -6.184 -20.760 1.00 59.72 95 LEU A C 1
ATOM 719 O O . LEU A 1 95 ? 0.728 -5.617 -21.845 1.00 59.72 95 LEU A O 1
ATOM 723 N N . ARG A 1 96 ? 1.951 -6.487 -20.184 1.00 59.62 96 ARG A N 1
ATOM 724 C CA . ARG A 1 96 ? 3.252 -6.100 -20.765 1.00 59.62 96 ARG A CA 1
ATOM 725 C C . ARG A 1 96 ? 3.591 -6.732 -22.113 1.00 59.62 96 ARG A C 1
ATOM 727 O O . ARG A 1 96 ? 4.355 -6.148 -22.867 1.00 59.62 96 ARG A O 1
ATOM 734 N N . LYS A 1 97 ? 3.060 -7.918 -22.428 1.00 56.56 97 LYS A N 1
ATOM 735 C CA . LYS A 1 97 ? 3.313 -8.571 -23.727 1.00 56.56 97 LYS A CA 1
ATOM 736 C C . LYS A 1 97 ? 2.596 -7.884 -24.896 1.00 56.56 97 LYS A C 1
ATOM 738 O O . LYS A 1 97 ? 2.919 -8.189 -26.039 1.00 56.56 97 LYS A O 1
ATOM 743 N N . GLY A 1 98 ? 1.616 -7.021 -24.618 1.00 55.19 98 GLY A N 1
ATOM 744 C CA . GLY A 1 98 ? 0.808 -6.355 -25.639 1.00 55.19 98 GLY A CA 1
ATOM 745 C C . GLY A 1 98 ? 1.332 -4.992 -26.091 1.00 55.19 98 GLY A C 1
ATOM 746 O O . GLY A 1 98 ? 1.025 -4.593 -27.214 1.00 55.19 98 GLY A O 1
ATOM 747 N N . ASP A 1 99 ? 2.118 -4.289 -25.266 1.00 52.19 99 ASP A N 1
ATOM 748 C CA . ASP A 1 99 ? 2.466 -2.896 -25.555 1.00 52.19 99 ASP A CA 1
ATOM 749 C C . ASP A 1 99 ? 3.750 -2.744 -26.372 1.00 52.19 99 ASP A C 1
ATOM 751 O O . ASP A 1 99 ? 4.867 -3.060 -25.968 1.00 52.19 99 ASP A O 1
ATOM 755 N N . ARG A 1 100 ? 3.534 -2.185 -27.560 1.00 48.69 100 ARG A N 1
ATOM 756 C CA . ARG A 1 100 ? 4.474 -1.842 -28.626 1.00 48.69 100 ARG A CA 1
ATOM 757 C C . ARG A 1 100 ? 5.221 -0.525 -28.334 1.00 48.69 100 ARG A C 1
ATOM 759 O O . ARG A 1 100 ? 5.452 0.253 -29.252 1.00 48.69 100 ARG A O 1
ATOM 766 N N . PHE A 1 101 ? 5.536 -0.248 -27.0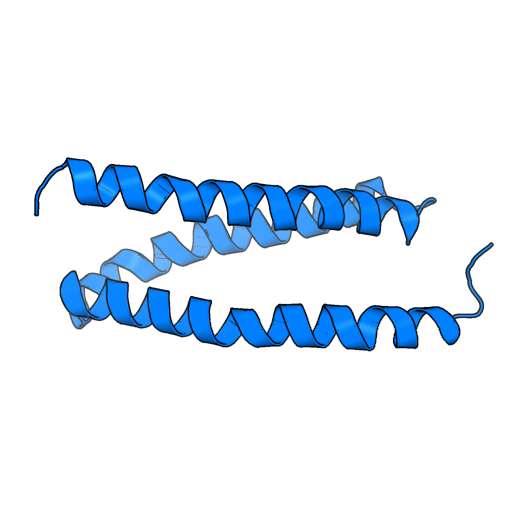67 1.00 52.75 101 PHE A N 1
ATOM 767 C CA . PHE A 1 101 ? 6.192 0.998 -26.626 1.00 52.75 101 PHE A CA 1
ATOM 768 C C . PHE A 1 101 ? 7.325 0.763 -25.617 1.00 52.75 101 PHE A C 1
ATOM 770 O O . PHE A 1 101 ? 7.704 1.667 -24.881 1.00 52.75 101 PHE A O 1
ATOM 777 N N . ILE A 1 102 ? 7.884 -0.447 -25.599 1.00 48.59 102 ILE A N 1
ATOM 778 C CA . ILE A 1 102 ? 9.180 -0.714 -24.973 1.00 48.59 102 ILE A CA 1
ATOM 779 C C . ILE A 1 102 ? 10.253 -0.364 -26.017 1.00 48.59 10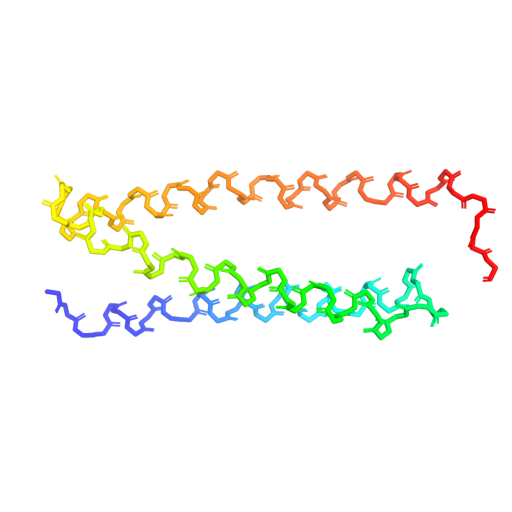2 ILE A C 1
ATOM 781 O O . ILE A 1 102 ? 10.636 -1.210 -26.826 1.00 48.59 102 ILE A O 1
ATOM 785 N N . VAL A 1 103 ? 10.649 0.910 -26.05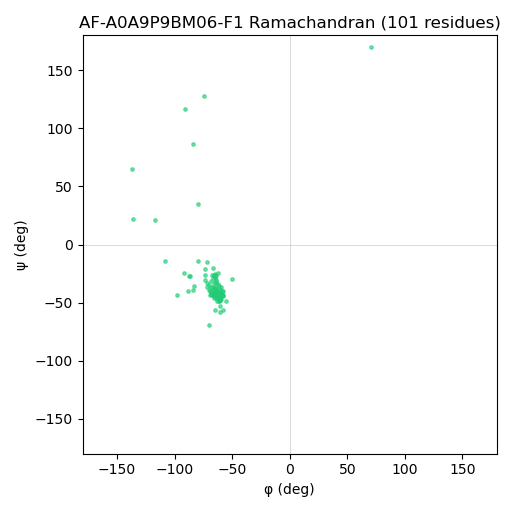6 1.00 38.00 103 VAL A N 1
ATOM 786 C CA . VAL A 1 103 ? 11.922 1.385 -26.626 1.00 38.00 103 VAL A CA 1
ATOM 787 C C . VAL A 1 103 ? 12.642 2.142 -25.524 1.00 38.00 103 VAL A C 1
ATOM 789 O O . VAL A 1 103 ? 11.963 2.961 -24.862 1.00 38.00 103 VAL A O 1
#

Foldseek 3Di:
DPPVVVVVVVVVVVCVCCVPVVVVLVVLCVVCVPCSVVSVVVVVVVVVVCVVVCVVCPVVLCVVQNPVVSVVVVVVVVVVCVVVVVVCVVCVVVVVVPDPPPD

Solvent-accessible surface area (backbone atoms only — not comparable to full-atom values): 5962 Å² total; per-residue (Å²): 134,64,74,63,60,64,56,59,56,47,53,63,50,51,53,52,50,52,68,48,52,53,59,51,57,52,50,48,36,76,74,33,71,93,51,24,70,58,54,52,48,53,54,49,49,55,52,50,50,53,64,53,51,52,64,68,51,37,62,64,45,36,73,74,50,33,77,67,54,40,52,52,53,55,51,50,54,55,56,62,50,50,60,53,55,55,48,47,61,68,46,48,69,58,58,62,77,69,58,94,72,86,122

InterPro domains:
  IPR036259 MFS transporter superfamily [G3DSA:1.20.1250.20] (1-90)
  IPR036259 MFS transporter superfamily [SSF103473] (2-90)

Mean predicted aligned error: 8.14 Å